Protein AF-A0A947JP19-F1 (afdb_monomer)

Radius of gyration: 15.87 Å; Cα contacts (8 Å, |Δi|>4): 265; chains: 1; bounding box: 41×50×39 Å

Structure (mmCIF, N/CA/C/O backbone):
data_AF-A0A947JP19-F1
#
_entry.id   AF-A0A947JP19-F1
#
loop_
_atom_site.group_PDB
_atom_site.id
_atom_site.type_symbol
_atom_site.label_atom_id
_atom_site.label_alt_id
_atom_site.label_comp_id
_atom_site.label_asym_id
_atom_site.label_entity_id
_atom_site.label_seq_id
_atom_site.pdbx_PDB_ins_code
_atom_site.Cartn_x
_atom_site.Cartn_y
_atom_site.Cartn_z
_atom_site.occupancy
_atom_site.B_iso_or_equiv
_atom_site.auth_seq_id
_atom_site.auth_comp_id
_atom_site.auth_asym_id
_atom_site.auth_atom_id
_atom_site.pdbx_PDB_model_num
ATOM 1 N N . MET A 1 1 ? -7.567 -28.314 -7.508 1.00 39.03 1 MET A N 1
ATOM 2 C CA . MET A 1 1 ? -6.392 -27.475 -7.191 1.00 39.03 1 MET A CA 1
ATOM 3 C C . MET A 1 1 ? -6.818 -26.042 -7.451 1.00 39.03 1 MET A C 1
ATOM 5 O O . MET A 1 1 ? -7.175 -25.749 -8.583 1.00 39.03 1 MET A O 1
ATOM 9 N N . SER A 1 2 ? -6.963 -25.206 -6.419 1.00 41.41 2 SER A N 1
ATOM 10 C CA . SER A 1 2 ? -7.406 -23.820 -6.613 1.00 41.41 2 SER A CA 1
ATOM 11 C C . SER A 1 2 ? -6.283 -23.034 -7.280 1.00 41.41 2 SER A C 1
ATOM 13 O O . SER A 1 2 ? -5.198 -22.947 -6.705 1.00 41.41 2 SER A O 1
ATOM 15 N N . ASN A 1 3 ? -6.530 -22.460 -8.457 1.00 41.84 3 ASN A N 1
ATOM 16 C CA . ASN A 1 3 ? -5.683 -21.388 -8.969 1.00 41.84 3 ASN A CA 1
ATOM 17 C C . ASN A 1 3 ? -5.712 -20.269 -7.923 1.00 41.84 3 A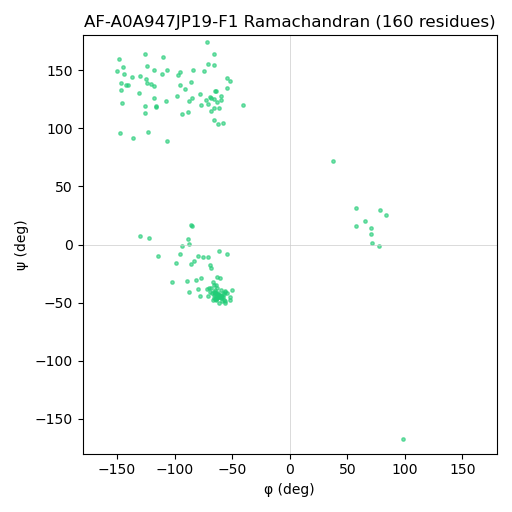SN A C 1
ATOM 19 O O . ASN A 1 3 ? -6.734 -19.604 -7.756 1.00 41.84 3 ASN A O 1
ATOM 23 N N . GLN A 1 4 ? -4.635 -20.114 -7.153 1.00 56.25 4 GLN A N 1
ATOM 24 C CA . GLN A 1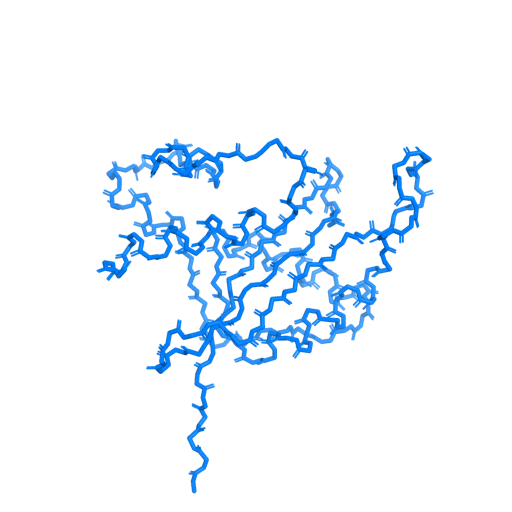 4 ? -4.473 -18.928 -6.327 1.00 56.25 4 GLN A CA 1
ATOM 25 C C . GLN A 1 4 ? -4.317 -17.757 -7.293 1.00 56.25 4 GLN A C 1
ATOM 27 O O . GLN A 1 4 ? -3.312 -17.644 -7.987 1.00 56.25 4 GLN A O 1
ATOM 32 N N . HIS A 1 5 ? -5.360 -16.936 -7.391 1.00 61.09 5 HIS A N 1
ATOM 33 C CA . HIS A 1 5 ? -5.306 -15.672 -8.105 1.00 61.09 5 HIS A CA 1
ATOM 34 C C . HIS A 1 5 ? -4.278 -14.787 -7.406 1.00 61.09 5 HIS A C 1
ATOM 36 O O . HIS A 1 5 ? -4.537 -14.268 -6.318 1.00 61.09 5 HIS A O 1
ATOM 42 N N . THR A 1 6 ? -3.097 -14.653 -8.005 1.00 84.88 6 THR A N 1
ATOM 43 C CA . THR A 1 6 ? -2.069 -13.738 -7.515 1.00 84.88 6 THR A CA 1
ATOM 44 C C . THR A 1 6 ? -2.593 -12.318 -7.674 1.00 84.88 6 THR A C 1
ATOM 46 O O . THR A 1 6 ? -2.862 -11.873 -8.787 1.00 84.88 6 THR A O 1
ATOM 49 N N . LYS A 1 7 ? -2.756 -11.600 -6.565 1.00 92.19 7 LYS A N 1
ATOM 50 C CA . LYS A 1 7 ? -3.137 -10.186 -6.565 1.00 92.19 7 LYS A CA 1
ATOM 51 C C . LYS A 1 7 ? -1.942 -9.331 -6.191 1.00 92.19 7 LYS A C 1
ATOM 53 O O . LYS A 1 7 ? -1.094 -9.756 -5.406 1.00 92.19 7 LYS A O 1
ATOM 58 N N . PHE A 1 8 ? -1.905 -8.112 -6.704 1.00 93.81 8 PHE A N 1
ATOM 59 C CA . PHE A 1 8 ? -0.997 -7.087 -6.212 1.00 93.81 8 PHE A CA 1
ATOM 60 C C . PHE A 1 8 ? -1.785 -5.840 -5.825 1.00 93.81 8 PHE A C 1
ATOM 62 O O . PHE A 1 8 ? -2.782 -5.491 -6.461 1.00 93.81 8 PHE A O 1
ATOM 69 N N . ALA A 1 9 ? -1.349 -5.193 -4.752 1.00 95.25 9 ALA A N 1
ATOM 70 C CA . ALA A 1 9 ? -1.973 -4.005 -4.203 1.00 95.25 9 ALA A CA 1
ATOM 71 C C . ALA A 1 9 ? -0.993 -2.84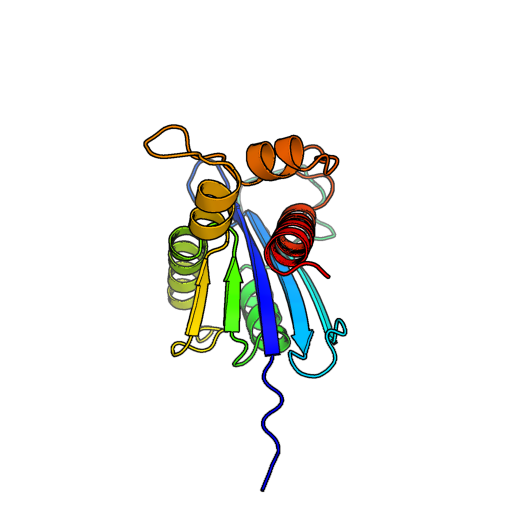2 -4.304 1.00 95.25 9 ALA A C 1
ATOM 73 O O . ALA A 1 9 ? 0.085 -2.888 -3.716 1.00 95.25 9 ALA A O 1
ATOM 74 N N . ILE A 1 10 ? -1.374 -1.798 -5.036 1.00 95.56 10 ILE A N 1
ATOM 75 C CA . ILE A 1 10 ? -0.620 -0.550 -5.100 1.00 95.56 10 ILE A CA 1
ATOM 76 C C . ILE A 1 10 ? -1.097 0.340 -3.972 1.00 95.56 10 ILE A C 1
ATOM 78 O O . ILE A 1 10 ? -2.253 0.760 -3.978 1.00 95.56 10 ILE A O 1
ATOM 82 N N . VAL A 1 11 ? -0.213 0.610 -3.017 1.00 95.00 11 VAL A N 1
ATOM 83 C CA . VAL A 1 11 ? -0.569 1.244 -1.748 1.00 95.00 11 VAL A CA 1
ATOM 84 C C . VAL A 1 11 ? 0.181 2.550 -1.574 1.00 95.00 11 VAL A C 1
ATOM 86 O O . VAL A 1 11 ? 1.380 2.647 -1.847 1.00 95.00 11 VAL A O 1
ATOM 89 N N . HIS A 1 12 ? -0.535 3.552 -1.080 1.00 93.06 12 HIS A N 1
ATOM 90 C CA . HIS A 1 12 ? 0.035 4.817 -0.662 1.00 93.06 12 HIS A CA 1
ATOM 91 C C . HIS A 1 12 ? -0.445 5.193 0.739 1.00 93.06 12 HIS A C 1
ATOM 93 O O . HIS A 1 12 ? -1.580 4.913 1.126 1.00 93.06 12 HIS A O 1
ATOM 99 N N . VAL A 1 13 ? 0.456 5.828 1.484 1.00 91.00 13 VAL A N 1
ATOM 100 C CA . VAL A 1 13 ? 0.239 6.311 2.844 1.00 91.00 13 VAL A CA 1
ATOM 101 C C . V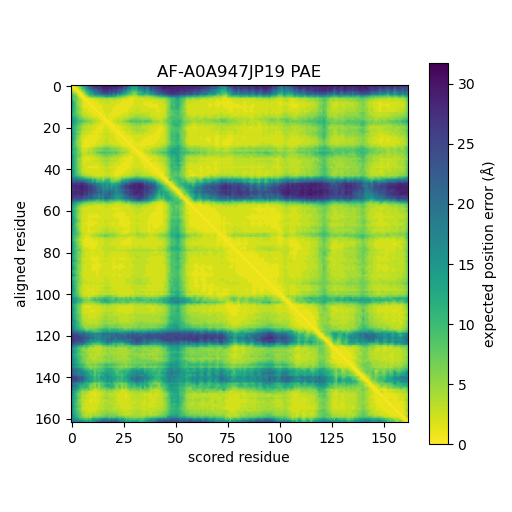AL A 1 13 ? 0.590 7.793 2.835 1.00 91.00 13 VAL A C 1
ATOM 103 O O . VAL A 1 13 ? 1.728 8.146 2.524 1.00 91.00 13 VAL A O 1
ATOM 106 N N . GLU A 1 14 ? -0.379 8.643 3.155 1.00 88.31 14 GLU A N 1
ATOM 107 C CA . GLU A 1 14 ? -0.128 10.052 3.460 1.00 88.31 14 GLU A CA 1
ATOM 108 C C . GLU A 1 14 ? -0.017 10.201 4.974 1.00 88.31 14 GLU A C 1
ATOM 110 O O . GLU A 1 14 ? -0.801 9.607 5.721 1.00 88.31 14 GLU A O 1
ATOM 115 N N . THR A 1 15 ? 0.963 10.979 5.429 1.00 86.88 15 THR A N 1
ATOM 116 C CA . THR A 1 15 ? 1.216 11.189 6.854 1.00 86.88 15 THR A CA 1
ATOM 117 C C . THR A 1 15 ? 1.204 12.660 7.227 1.00 86.88 15 THR A C 1
ATOM 119 O O . THR A 1 15 ? 1.512 13.528 6.409 1.00 86.88 15 THR A O 1
ATOM 122 N N . THR A 1 16 ? 0.882 12.930 8.486 1.00 83.25 16 THR A N 1
ATOM 123 C CA . THR A 1 16 ? 1.036 14.245 9.107 1.00 83.25 16 THR A CA 1
ATOM 124 C C . THR A 1 16 ? 2.516 14.571 9.342 1.00 83.25 16 THR A C 1
ATOM 126 O O . THR A 1 16 ? 3.402 13.737 9.124 1.00 83.25 16 THR A O 1
ATOM 129 N N . ALA A 1 17 ? 2.790 15.797 9.802 1.00 80.56 17 ALA A N 1
ATOM 130 C CA . ALA A 1 17 ? 4.130 16.213 10.220 1.00 80.56 17 ALA A CA 1
ATOM 131 C C . ALA A 1 17 ? 4.676 15.365 11.385 1.00 80.56 17 ALA A C 1
ATOM 133 O O . ALA A 1 17 ? 5.880 15.138 11.455 1.00 80.56 17 ALA A O 1
ATOM 134 N N . ASP A 1 18 ? 3.788 14.840 12.232 1.00 83.56 18 ASP A N 1
ATOM 135 C CA . ASP A 1 18 ? 4.118 13.991 13.385 1.00 83.56 18 ASP A CA 1
ATOM 136 C C . ASP A 1 18 ? 4.258 12.502 13.019 1.00 83.56 18 ASP A C 1
ATOM 138 O O . ASP A 1 18 ? 4.211 11.627 13.882 1.00 83.56 18 ASP A O 1
ATOM 142 N N . GLU A 1 19 ? 4.416 12.195 11.726 1.00 85.94 19 GLU A N 1
ATOM 143 C CA . GLU A 1 19 ? 4.542 10.828 11.208 1.00 85.94 19 GLU A CA 1
ATOM 144 C C . GLU A 1 19 ? 3.345 9.916 11.564 1.00 85.94 19 GLU A C 1
ATOM 146 O O . GLU A 1 19 ? 3.478 8.696 11.713 1.00 85.94 19 GLU A O 1
ATOM 151 N N . GLU A 1 20 ? 2.145 10.487 11.676 1.00 86.75 20 GLU A N 1
ATOM 152 C CA . GLU A 1 20 ? 0.910 9.722 11.835 1.00 86.75 20 GLU A CA 1
ATOM 153 C C . GLU A 1 20 ? 0.197 9.545 10.498 1.00 86.75 20 GLU A C 1
ATOM 155 O O . GLU A 1 20 ? 0.217 10.437 9.656 1.00 86.75 20 GLU A O 1
ATOM 160 N N . ILE A 1 21 ? -0.476 8.411 10.293 1.00 89.25 21 ILE A N 1
ATOM 161 C CA . ILE A 1 21 ? -1.214 8.161 9.049 1.00 89.25 21 ILE A CA 1
ATOM 162 C C . ILE A 1 21 ? -2.430 9.096 8.960 1.00 89.25 21 ILE A C 1
ATOM 164 O O . ILE A 1 21 ? -3.372 8.966 9.739 1.00 89.25 21 ILE A O 1
ATOM 168 N N . ASP A 1 22 ? -2.440 9.999 7.988 1.00 87.12 22 ASP A N 1
ATOM 169 C CA . ASP A 1 22 ? -3.589 10.859 7.684 1.00 87.12 22 ASP A CA 1
ATOM 170 C C . ASP A 1 22 ? -4.538 10.165 6.699 1.00 87.12 22 ASP A C 1
ATOM 172 O O . ASP A 1 22 ? -5.760 10.154 6.874 1.00 87.12 22 ASP A O 1
ATOM 176 N 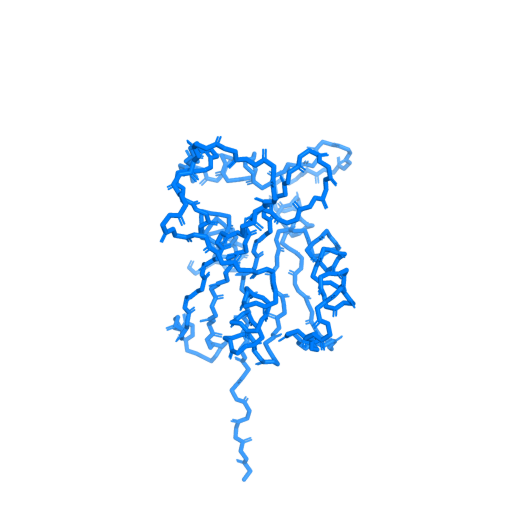N . CYS A 1 23 ? -3.966 9.494 5.693 1.00 89.06 23 CYS A N 1
ATOM 177 C CA . CYS A 1 23 ? -4.735 8.756 4.705 1.00 89.06 23 CYS A CA 1
ATOM 178 C C . CYS A 1 23 ? -4.060 7.465 4.234 1.00 89.06 23 CYS A C 1
ATOM 180 O O . CYS A 1 23 ? -2.842 7.389 4.072 1.00 89.06 23 CYS A O 1
ATOM 182 N N . LEU A 1 24 ? -4.893 6.4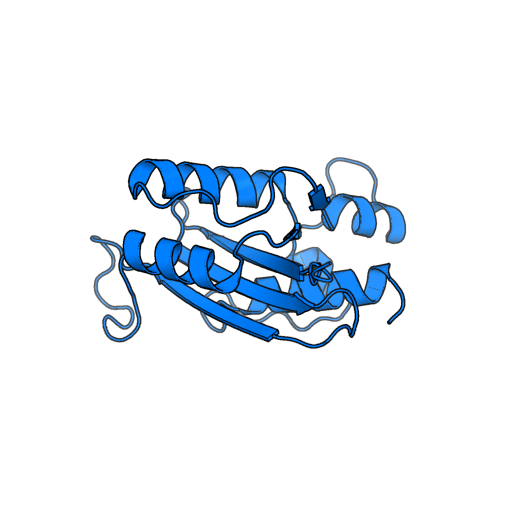68 3.930 1.00 90.88 24 LEU A N 1
ATOM 183 C CA . LEU A 1 24 ? -4.527 5.233 3.245 1.00 90.88 24 LEU A CA 1
ATOM 184 C C . LEU A 1 24 ? -5.272 5.130 1.921 1.00 90.88 24 LEU A C 1
ATOM 186 O O . LEU A 1 24 ? -6.482 5.352 1.868 1.00 90.88 24 LEU A O 1
ATOM 190 N N . SER A 1 25 ? -4.571 4.732 0.866 1.00 92.94 25 SER A N 1
ATOM 191 C CA . SER A 1 25 ? -5.210 4.343 -0.388 1.00 92.94 25 SER A CA 1
ATOM 192 C C . SER A 1 25 ? -4.587 3.085 -0.976 1.00 92.94 25 SER A C 1
ATOM 194 O O . SER A 1 25 ? -3.383 2.851 -0.858 1.00 92.94 25 SER A O 1
ATOM 196 N N . ALA A 1 26 ? -5.428 2.254 -1.593 1.00 94.81 26 ALA A N 1
ATOM 197 C CA . ALA A 1 26 ? -5.021 1.016 -2.236 1.00 94.81 26 ALA A CA 1
ATOM 198 C C . ALA A 1 26 ? -5.799 0.760 -3.534 1.00 94.81 26 ALA A C 1
ATOM 200 O O . ALA A 1 26 ? -7.022 0.910 -3.593 1.00 94.81 26 ALA A O 1
ATOM 201 N N . LEU A 1 27 ? -5.081 0.325 -4.567 1.00 95.00 27 LEU A N 1
ATOM 202 C CA . LEU A 1 27 ? -5.639 -0.215 -5.805 1.00 95.00 27 LEU A CA 1
ATOM 203 C C . LEU A 1 27 ? -5.213 -1.674 -5.934 1.00 95.00 27 LEU A C 1
ATOM 205 O O . LEU A 1 27 ? -4.019 -1.961 -6.008 1.00 95.00 27 LEU A O 1
ATOM 209 N N . VAL A 1 28 ? -6.175 -2.591 -5.964 1.00 94.88 28 VAL A N 1
ATOM 210 C CA . VAL A 1 28 ? -5.914 -4.034 -5.992 1.00 94.88 28 VAL A CA 1
ATOM 211 C C . VAL A 1 28 ? -6.229 -4.578 -7.370 1.00 94.88 28 VAL A C 1
ATOM 213 O O . VAL A 1 28 ? -7.356 -4.447 -7.848 1.00 94.88 28 VAL A O 1
ATOM 216 N N . TYR A 1 29 ? -5.247 -5.221 -7.985 1.00 93.50 29 TYR A N 1
ATOM 217 C CA . TYR A 1 29 ? -5.340 -5.805 -9.317 1.00 93.50 29 TYR A CA 1
ATOM 218 C C . TYR A 1 29 ? -5.133 -7.316 -9.253 1.00 93.50 29 TYR A C 1
ATOM 220 O O . TYR A 1 29 ? -4.405 -7.822 -8.396 1.00 93.50 29 TYR A O 1
ATOM 228 N N . ASP A 1 30 ? -5.754 -8.038 -10.181 1.00 90.38 30 ASP A N 1
ATOM 229 C CA . ASP A 1 30 ? -5.408 -9.434 -10.446 1.00 90.38 30 ASP A CA 1
ATOM 230 C C . ASP A 1 30 ? -4.226 -9.471 -11.422 1.00 90.38 30 ASP A C 1
ATOM 232 O O . ASP A 1 30 ? -4.252 -8.845 -12.482 1.00 90.38 30 ASP A O 1
ATOM 236 N N . ALA A 1 31 ? -3.161 -10.173 -11.041 1.00 84.19 31 ALA A N 1
ATOM 237 C CA . ALA A 1 31 ? -1.935 -10.252 -11.826 1.00 84.19 31 ALA A CA 1
ATOM 238 C C . ALA A 1 31 ? -2.109 -11.050 -13.129 1.00 84.19 31 ALA A C 1
ATOM 240 O O . ALA A 1 31 ? -1.278 -10.934 -14.025 1.00 84.19 31 ALA A O 1
ATOM 241 N N . THR A 1 32 ? -3.167 -11.858 -13.237 1.00 84.50 32 THR A N 1
ATOM 242 C CA . THR A 1 32 ? -3.445 -12.710 -14.400 1.00 84.50 32 THR A CA 1
ATOM 243 C C . THR A 1 32 ? -4.028 -11.905 -15.551 1.00 84.50 32 THR A C 1
ATOM 245 O O . THR A 1 32 ? -3.646 -12.100 -16.702 1.00 84.50 32 THR A O 1
ATOM 248 N N . ASP A 1 33 ? -4.984 -11.027 -15.245 1.00 85.75 33 ASP A N 1
ATOM 249 C CA . ASP A 1 33 ? -5.782 -10.317 -16.246 1.00 85.75 33 ASP A CA 1
ATOM 250 C C . ASP A 1 33 ? -5.536 -8.797 -16.255 1.00 85.75 33 ASP A C 1
ATOM 252 O O . ASP A 1 33 ? -5.970 -8.110 -17.179 1.00 85.75 33 ASP A O 1
ATOM 256 N N . GLY A 1 34 ? -4.815 -8.273 -15.257 1.00 83.75 34 GLY A N 1
ATOM 257 C CA . GLY A 1 34 ? -4.482 -6.857 -15.127 1.00 83.75 34 GLY A CA 1
ATOM 258 C C . GLY A 1 34 ? -5.671 -5.962 -14.768 1.00 83.75 34 GLY A C 1
ATOM 259 O O . GLY A 1 34 ? -5.536 -4.737 -14.803 1.00 83.75 34 GLY A O 1
ATOM 260 N N . TRP A 1 35 ? -6.832 -6.530 -14.428 1.00 89.56 35 TRP A N 1
ATOM 261 C CA . TRP A 1 35 ? -8.031 -5.762 -14.103 1.00 89.56 35 TRP A CA 1
ATOM 262 C C . TRP A 1 35 ? -8.063 -5.346 -12.637 1.00 89.56 35 TRP A C 1
ATOM 264 O O . TRP A 1 35 ? -7.758 -6.127 -11.731 1.00 89.56 35 TRP A O 1
ATOM 274 N N . LEU A 1 36 ? -8.509 -4.108 -12.407 1.00 91.25 36 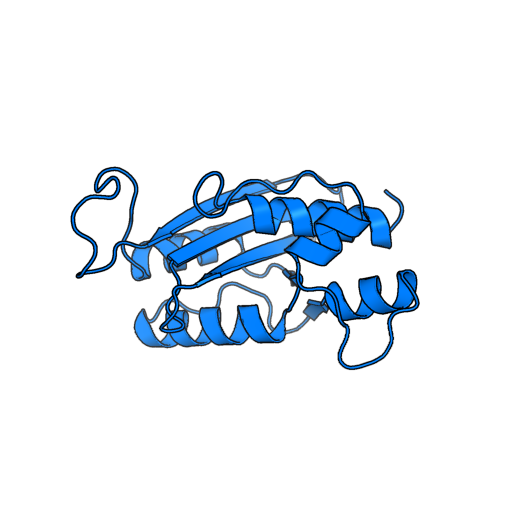LEU A N 1
ATOM 275 C CA . LEU A 1 36 ? -8.785 -3.582 -11.075 1.00 91.25 36 LEU A CA 1
ATOM 276 C C . LEU A 1 36 ? -9.924 -4.392 -10.438 1.00 91.25 36 LEU A C 1
ATOM 278 O O . LEU A 1 36 ? -11.020 -4.475 -10.990 1.00 91.25 36 LEU A O 1
ATOM 282 N N . LYS A 1 37 ? -9.662 -4.985 -9.274 1.00 93.19 37 LYS A N 1
ATOM 283 C CA . LYS A 1 37 ? -10.628 -5.781 -8.503 1.00 93.19 37 LYS A CA 1
ATOM 284 C C . LYS A 1 37 ? -11.202 -5.016 -7.320 1.00 93.19 37 LYS A C 1
ATOM 286 O O . LYS A 1 37 ? -12.353 -5.243 -6.963 1.00 93.19 37 LYS A O 1
ATOM 291 N N . ALA A 1 38 ? -10.418 -4.128 -6.715 1.00 93.00 38 ALA A N 1
ATOM 292 C CA . ALA A 1 38 ? -10.883 -3.291 -5.619 1.00 93.00 38 ALA A CA 1
ATOM 293 C C . ALA A 1 38 ? -10.147 -1.954 -5.584 1.00 93.00 38 ALA A C 1
ATOM 295 O O . ALA A 1 38 ? -8.970 -1.855 -5.935 1.00 93.00 38 ALA A O 1
ATOM 296 N N . PHE A 1 39 ? -10.861 -0.942 -5.109 1.00 93.06 39 PHE A N 1
ATOM 297 C CA . PHE A 1 39 ? -10.325 0.360 -4.755 1.00 93.06 39 PHE A CA 1
ATOM 298 C C . PHE A 1 39 ? -10.682 0.647 -3.301 1.00 93.06 39 PHE A C 1
ATOM 300 O O . PHE A 1 39 ? -11.796 0.352 -2.864 1.00 93.06 39 PHE A O 1
ATOM 307 N N . TYR A 1 40 ? -9.730 1.210 -2.568 1.00 92.75 40 TYR A N 1
ATOM 308 C CA . TYR A 1 40 ? -9.907 1.580 -1.179 1.00 92.75 40 TYR A CA 1
ATOM 309 C C . TYR A 1 40 ? -9.239 2.914 -0.884 1.00 92.75 40 TYR A C 1
ATOM 311 O O . TYR A 1 40 ? -8.112 3.165 -1.312 1.00 92.75 40 TYR A O 1
ATOM 319 N N . GLU A 1 41 ? -9.941 3.749 -0.129 1.00 91.19 41 GLU A N 1
ATOM 320 C CA . GLU A 1 41 ? -9.479 5.047 0.336 1.00 91.19 41 GLU A CA 1
ATOM 321 C C . GLU A 1 41 ? -10.077 5.303 1.719 1.00 91.19 41 GLU A C 1
ATOM 323 O O . GLU A 1 41 ? -11.269 5.078 1.934 1.00 91.19 41 GLU A O 1
ATOM 328 N N . ALA A 1 42 ? -9.246 5.748 2.656 1.00 89.56 42 ALA A N 1
ATOM 329 C CA . ALA A 1 42 ? -9.666 6.053 4.014 1.00 89.56 42 ALA A CA 1
ATOM 330 C C . ALA A 1 42 ? -8.883 7.238 4.571 1.00 89.56 42 ALA A C 1
ATOM 332 O O . ALA A 1 42 ? -7.662 7.162 4.710 1.00 89.56 42 ALA A O 1
ATOM 333 N N . ARG A 1 43 ? -9.606 8.292 4.960 1.00 88.50 43 ARG A N 1
ATOM 334 C CA . ARG A 1 43 ? -9.077 9.389 5.778 1.00 88.50 43 ARG A CA 1
ATOM 335 C C . ARG A 1 43 ? -9.296 9.080 7.250 1.00 88.50 43 ARG A C 1
ATOM 337 O O . ARG A 1 43 ? -10.391 8.668 7.638 1.00 88.50 43 ARG A O 1
ATOM 344 N N . ILE A 1 44 ? -8.273 9.285 8.065 1.00 88.06 44 ILE A N 1
ATOM 345 C CA . ILE A 1 44 ? -8.290 8.867 9.465 1.00 88.06 44 ILE A CA 1
ATOM 346 C C . ILE A 1 44 ? -8.650 10.048 10.362 1.00 88.06 44 ILE A C 1
ATOM 348 O O . ILE A 1 44 ? -8.059 11.121 10.283 1.00 88.06 44 ILE A O 1
ATOM 352 N N . GLN A 1 45 ? -9.648 9.852 11.222 1.00 81.19 45 GLN A N 1
ATOM 353 C CA . GLN A 1 45 ? -10.078 10.844 12.197 1.00 81.19 45 GLN A CA 1
ATOM 354 C C . GLN A 1 45 ? -8.992 11.023 13.261 1.00 81.19 45 GLN A C 1
ATOM 356 O O . GLN A 1 45 ? -8.570 10.055 13.896 1.00 81.19 45 GLN A O 1
ATOM 361 N N . ARG A 1 46 ? -8.567 12.271 13.473 1.00 71.31 46 ARG A N 1
ATOM 362 C CA . ARG A 1 46 ? -7.598 12.661 14.504 1.00 71.31 46 ARG A CA 1
ATOM 363 C C . ARG A 1 46 ? -8.292 13.485 15.587 1.00 71.31 46 ARG A C 1
ATOM 365 O O . ARG A 1 46 ? -9.236 14.219 15.299 1.00 71.31 46 ARG A O 1
ATOM 372 N N . HIS A 1 47 ? -7.829 13.353 16.829 1.00 58.66 47 HIS A N 1
ATOM 373 C CA . HIS A 1 47 ? -8.440 13.998 17.996 1.00 58.66 47 HIS A CA 1
ATOM 374 C C . HIS A 1 47 ? -8.239 15.527 18.053 1.00 58.66 47 HIS A C 1
ATOM 376 O O . HIS A 1 47 ? -8.913 16.172 18.849 1.00 58.66 47 HIS A O 1
ATOM 382 N N . GLU A 1 48 ? -7.385 16.117 17.204 1.00 48.81 48 GLU A N 1
ATOM 383 C CA . GLU A 1 48 ? -6.946 17.520 17.350 1.00 48.81 48 GLU A CA 1
ATOM 384 C C . GLU A 1 48 ? -7.233 18.451 16.156 1.00 48.81 48 GLU A C 1
ATOM 386 O O . GLU A 1 48 ? -6.846 19.616 16.189 1.00 48.81 48 GLU A O 1
ATOM 391 N N . ILE A 1 49 ? -7.942 18.008 15.110 1.00 47.19 49 ILE A N 1
ATOM 392 C CA . ILE A 1 49 ? -8.273 18.887 13.972 1.00 47.19 49 ILE A CA 1
ATOM 393 C C . ILE A 1 49 ? -9.753 19.272 14.017 1.00 47.19 49 ILE A C 1
ATOM 395 O O . ILE A 1 49 ? -10.624 18.622 13.432 1.00 47.19 49 ILE A O 1
ATOM 399 N N . GLU A 1 50 ? -10.034 20.373 14.712 1.00 49.56 50 GLU A N 1
ATOM 400 C CA . GLU A 1 50 ? -11.260 21.138 14.509 1.00 49.56 50 GLU A CA 1
ATOM 401 C C . GLU A 1 50 ? -11.279 21.719 13.081 1.00 49.56 50 GLU A C 1
ATOM 403 O O . GLU A 1 50 ? -10.323 22.332 12.612 1.00 49.56 50 GLU A O 1
ATOM 408 N N . ALA A 1 51 ? -12.415 21.533 12.401 1.00 49.50 51 ALA A N 1
ATOM 409 C CA . ALA A 1 51 ? -12.831 22.217 11.170 1.00 49.50 51 ALA A CA 1
ATOM 410 C C . ALA A 1 51 ? -12.336 21.727 9.788 1.00 49.50 51 ALA A C 1
ATOM 412 O O . ALA A 1 51 ? -12.435 22.483 8.820 1.00 49.50 51 ALA A O 1
ATOM 413 N N . VAL A 1 52 ? -11.964 20.451 9.605 1.00 47.38 52 VAL A N 1
ATOM 414 C CA . VAL A 1 52 ? -11.913 19.857 8.247 1.00 47.38 52 VAL A CA 1
ATOM 415 C C . VAL A 1 52 ? -12.803 18.616 8.167 1.00 47.38 52 VAL A C 1
ATOM 417 O O . VAL A 1 52 ? -12.422 17.526 8.566 1.00 47.38 52 VAL A O 1
ATOM 420 N N . ARG A 1 53 ? -14.031 18.824 7.664 1.00 52.44 53 ARG A N 1
ATOM 421 C CA . ARG A 1 53 ? -15.018 17.808 7.238 1.00 52.44 53 ARG A CA 1
ATOM 422 C C . ARG A 1 53 ? -15.073 16.543 8.115 1.00 52.44 53 ARG A C 1
ATOM 424 O O . ARG A 1 53 ? -14.753 15.449 7.665 1.00 52.44 53 ARG A O 1
ATOM 431 N N . GLN A 1 54 ? -15.607 16.679 9.328 1.00 48.75 54 GLN A N 1
ATOM 432 C CA . GLN A 1 54 ? -15.925 15.560 10.236 1.00 48.75 54 GLN A CA 1
ATOM 433 C C . GLN A 1 54 ? -16.845 14.469 9.634 1.00 48.75 54 GLN A C 1
ATOM 435 O O . GLN A 1 54 ? -17.046 13.439 10.262 1.00 48.75 54 GLN A O 1
ATOM 440 N N . ALA A 1 55 ? -17.423 14.669 8.443 1.00 51.25 55 ALA A N 1
ATOM 441 C CA . ALA A 1 55 ? -18.406 13.760 7.854 1.00 51.25 55 ALA A CA 1
ATOM 442 C C . ALA A 1 55 ? -17.818 12.542 7.105 1.00 51.25 55 ALA A C 1
ATOM 444 O O . ALA A 1 55 ? -18.573 11.624 6.803 1.00 51.25 55 ALA A O 1
ATOM 445 N N . GLU A 1 56 ? -16.517 12.514 6.786 1.00 69.06 56 GLU A N 1
ATOM 446 C CA . GLU A 1 56 ? -15.925 11.480 5.902 1.00 69.06 56 GLU A CA 1
ATOM 447 C C . GLU A 1 56 ? -14.669 10.798 6.478 1.00 69.06 56 GLU A C 1
ATOM 449 O O . GLU A 1 56 ? -14.001 10.035 5.780 1.00 69.06 56 GLU A O 1
ATOM 454 N N . THR A 1 57 ? -14.319 11.063 7.739 1.00 81.12 57 THR A N 1
ATOM 455 C CA . THR A 1 57 ? -13.173 10.425 8.402 1.00 81.12 57 THR A CA 1
ATOM 456 C C . THR A 1 57 ? -13.609 9.209 9.219 1.00 81.12 57 THR A C 1
ATOM 458 O O . THR A 1 57 ? -14.726 9.150 9.732 1.00 81.12 57 THR A O 1
ATOM 461 N N . ILE A 1 58 ? -12.732 8.211 9.327 1.00 88.62 58 ILE A N 1
ATOM 462 C CA . ILE A 1 58 ? -12.976 6.974 10.084 1.00 88.62 58 ILE A CA 1
ATOM 463 C C . ILE A 1 58 ? -11.860 6.723 11.098 1.00 88.62 58 ILE A C 1
ATOM 465 O O . ILE A 1 58 ? -10.780 7.299 11.004 1.00 88.62 58 ILE A O 1
ATOM 469 N N . SER A 1 59 ? -12.087 5.845 12.075 1.00 91.19 59 SER A N 1
ATOM 470 C CA . SER A 1 59 ? -11.030 5.470 13.020 1.00 91.19 59 SER A CA 1
ATOM 471 C C . SER A 1 59 ? -9.887 4.721 12.326 1.00 91.19 59 SER A C 1
ATOM 473 O O . SER A 1 59 ? -10.097 4.034 11.322 1.00 91.19 59 SER A O 1
ATOM 475 N N . LEU A 1 60 ? -8.679 4.783 12.899 1.00 92.56 60 LEU A N 1
ATOM 476 C CA . LEU A 1 60 ? -7.529 4.026 12.392 1.00 92.56 60 LEU A CA 1
ATOM 477 C C . LEU A 1 60 ? -7.826 2.518 12.330 1.00 92.56 60 LEU A C 1
ATOM 479 O O . LEU A 1 60 ? -7.515 1.870 11.336 1.00 92.56 60 LEU A O 1
ATOM 483 N N . THR A 1 61 ? -8.504 1.961 13.337 1.00 94.62 61 THR A N 1
ATOM 484 C CA . THR A 1 61 ? -8.911 0.545 13.352 1.00 94.62 61 THR A CA 1
ATOM 485 C C . THR A 1 61 ? -9.846 0.196 12.194 1.00 94.62 61 THR A C 1
ATOM 487 O O . THR A 1 61 ? -9.653 -0.831 11.539 1.00 94.62 61 THR A O 1
ATOM 490 N N . ALA A 1 62 ? -10.839 1.045 11.901 1.00 93.81 62 ALA A N 1
ATOM 491 C CA . ALA A 1 62 ? -11.724 0.846 10.754 1.00 93.81 62 ALA A CA 1
ATOM 492 C C . ALA A 1 62 ? -10.941 0.942 9.436 1.00 93.81 62 ALA A C 1
ATOM 494 O O . ALA A 1 62 ? -11.105 0.090 8.560 1.00 93.81 62 ALA A O 1
ATOM 495 N N . ALA A 1 63 ? -10.023 1.910 9.339 1.00 94.25 63 ALA A N 1
ATOM 496 C CA . ALA A 1 63 ? -9.174 2.097 8.172 1.00 94.25 63 ALA A CA 1
ATOM 497 C C . ALA A 1 63 ? -8.274 0.878 7.898 1.00 94.25 63 ALA A C 1
ATOM 499 O O . ALA A 1 63 ? -8.175 0.412 6.761 1.00 94.25 63 ALA A O 1
ATOM 500 N N . MET A 1 64 ? -7.663 0.316 8.940 1.00 96.56 64 MET A N 1
ATOM 501 C CA . MET A 1 64 ? -6.816 -0.873 8.838 1.00 96.56 64 MET A CA 1
ATOM 502 C C . MET A 1 64 ? -7.622 -2.137 8.528 1.00 96.56 64 MET A C 1
ATOM 504 O O . MET A 1 64 ? -7.178 -2.972 7.739 1.00 96.56 64 MET A O 1
ATOM 508 N N . THR A 1 65 ? -8.826 -2.266 9.090 1.00 96.69 65 THR A N 1
ATOM 509 C CA . THR A 1 65 ? -9.727 -3.395 8.805 1.00 96.69 65 THR A CA 1
ATOM 510 C C . THR A 1 65 ? -10.147 -3.406 7.336 1.00 96.69 65 THR A C 1
ATOM 512 O O . THR A 1 65 ? -10.049 -4.444 6.680 1.00 96.69 65 THR A O 1
ATOM 515 N N . GLY A 1 66 ? -10.543 -2.248 6.797 1.00 95.88 66 GLY A N 1
ATOM 516 C CA . GLY A 1 66 ? -10.881 -2.106 5.382 1.00 95.88 66 GLY A CA 1
ATOM 517 C C . GLY A 1 66 ? -9.689 -2.402 4.472 1.00 95.88 66 GLY A C 1
ATOM 518 O O . GLY A 1 66 ? -9.820 -3.190 3.535 1.00 95.88 66 GLY A O 1
ATOM 519 N N . LEU A 1 67 ? -8.503 -1.871 4.802 1.00 95.69 67 LEU A N 1
ATOM 520 C CA . LEU A 1 67 ? -7.273 -2.145 4.054 1.00 95.69 67 LEU A CA 1
ATOM 521 C C . LEU A 1 67 ? -6.956 -3.648 4.020 1.00 95.69 67 LEU A C 1
ATOM 523 O O . LEU A 1 67 ? -6.657 -4.194 2.959 1.00 95.69 67 LEU A O 1
ATOM 527 N N . ARG A 1 68 ? -7.058 -4.336 5.163 1.00 95.81 68 ARG A N 1
ATOM 528 C CA . ARG A 1 68 ? -6.865 -5.790 5.249 1.00 95.81 68 ARG A CA 1
ATOM 529 C C . ARG A 1 68 ? -7.856 -6.548 4.383 1.00 95.81 68 ARG A C 1
ATOM 531 O O . ARG A 1 68 ? -7.448 -7.468 3.685 1.00 95.81 68 ARG A O 1
ATOM 538 N N . GLN A 1 69 ? -9.129 -6.171 4.414 1.00 95.25 69 GLN A N 1
ATOM 539 C CA . GLN A 1 69 ? -10.162 -6.855 3.646 1.00 95.25 69 GLN A CA 1
ATOM 540 C C . GLN A 1 69 ? -9.915 -6.767 2.134 1.00 95.25 69 GLN A C 1
ATOM 542 O O . GLN A 1 69 ? -10.095 -7.758 1.428 1.00 95.25 69 GLN A O 1
ATOM 547 N N . VAL A 1 70 ? -9.500 -5.604 1.626 1.00 94.25 70 VAL A N 1
ATOM 548 C CA . VAL A 1 70 ? -9.287 -5.420 0.181 1.00 94.25 70 VAL A CA 1
ATOM 549 C C . VAL A 1 70 ? -7.954 -5.997 -0.294 1.00 94.25 70 VAL A C 1
ATOM 551 O O . VAL A 1 70 ? -7.894 -6.576 -1.378 1.00 94.25 70 VAL A O 1
ATOM 554 N N . CYS A 1 71 ? -6.897 -5.868 0.511 1.00 93.88 71 CYS A N 1
ATOM 555 C CA . CYS A 1 71 ? -5.534 -6.237 0.130 1.00 93.88 71 CYS A CA 1
ATOM 556 C C . CYS A 1 71 ? -5.139 -7.654 0.537 1.00 93.88 71 CYS A C 1
ATOM 558 O O . CYS A 1 71 ? -4.013 -8.041 0.235 1.00 93.88 71 CYS A O 1
ATOM 560 N N . GLN A 1 72 ? -6.019 -8.409 1.200 1.00 90.94 72 GLN A N 1
ATOM 561 C CA . GLN A 1 72 ? -5.706 -9.709 1.790 1.00 90.94 72 GLN A CA 1
ATOM 562 C C . GLN A 1 72 ? -4.811 -10.571 0.885 1.00 90.94 72 GLN A C 1
ATOM 564 O O . GLN A 1 72 ? -5.176 -10.879 -0.252 1.00 90.94 72 GLN A O 1
ATOM 569 N N . ASP A 1 73 ? -3.637 -10.929 1.413 1.00 85.88 73 ASP A N 1
ATOM 570 C CA . ASP A 1 73 ? -2.618 -11.778 0.782 1.00 85.88 73 ASP A CA 1
ATOM 571 C C . ASP A 1 73 ? -2.096 -11.272 -0.579 1.00 85.88 73 ASP A C 1
ATOM 573 O O . ASP A 1 73 ? -1.439 -12.003 -1.322 1.00 85.88 73 ASP A O 1
ATOM 577 N N . SER A 1 74 ? -2.340 -10.001 -0.907 1.00 92.19 74 SER A N 1
ATOM 578 C CA . SER A 1 74 ? -1.807 -9.363 -2.110 1.00 92.19 74 SER A CA 1
ATOM 579 C C . SER A 1 74 ? -0.321 -9.055 -1.946 1.00 92.19 74 SER A C 1
ATOM 581 O O . SER A 1 74 ? 0.155 -8.749 -0.850 1.00 92.19 74 SER A O 1
ATOM 583 N N . ILE A 1 75 ? 0.407 -9.082 -3.058 1.00 93.94 75 ILE A N 1
ATOM 584 C CA . ILE A 1 75 ? 1.776 -8.569 -3.151 1.00 93.94 75 ILE A CA 1
ATOM 585 C C . ILE A 1 75 ? 1.729 -7.054 -2.950 1.00 93.94 75 ILE A C 1
ATOM 587 O O . ILE A 1 75 ? 0.999 -6.360 -3.663 1.00 93.94 75 ILE A O 1
ATOM 591 N N . LEU A 1 76 ? 2.502 -6.536 -1.997 1.00 95.12 76 LEU A N 1
ATOM 592 C CA . LEU A 1 76 ? 2.604 -5.096 -1.778 1.00 95.12 76 LEU A CA 1
ATOM 593 C C . LEU A 1 76 ? 3.411 -4.453 -2.907 1.00 95.12 76 LEU A C 1
ATOM 595 O O . LEU A 1 76 ? 4.563 -4.809 -3.138 1.00 95.12 76 LEU A O 1
ATOM 599 N N . VAL A 1 77 ? 2.823 -3.465 -3.569 1.00 94.62 77 VAL A N 1
ATOM 600 C CA . VAL A 1 77 ? 3.495 -2.586 -4.524 1.00 94.62 77 VAL A CA 1
ATOM 601 C C . VAL A 1 77 ? 3.407 -1.165 -3.987 1.00 94.62 77 VAL A C 1
ATOM 603 O O . VAL A 1 77 ? 2.320 -0.670 -3.694 1.00 94.62 77 VAL A O 1
ATOM 606 N N . ALA A 1 78 ? 4.535 -0.482 -3.851 1.00 93.69 78 ALA A N 1
ATOM 607 C CA . ALA A 1 78 ? 4.542 0.897 -3.375 1.00 93.69 78 ALA A CA 1
ATOM 608 C C . ALA A 1 78 ? 5.688 1.688 -3.995 1.00 93.69 78 ALA A C 1
ATOM 610 O O . ALA A 1 78 ? 6.679 1.123 -4.454 1.00 93.69 78 ALA A O 1
ATOM 611 N N . PHE A 1 79 ? 5.559 3.016 -3.983 1.00 89.12 79 PHE A N 1
ATOM 612 C CA . PHE A 1 79 ? 6.660 3.874 -4.406 1.00 89.12 79 PHE A CA 1
ATOM 613 C C . PHE A 1 79 ? 7.865 3.762 -3.478 1.00 89.12 79 PHE A C 1
ATOM 615 O O . PHE A 1 79 ? 8.979 3.748 -3.965 1.00 89.12 79 PHE A O 1
ATOM 622 N N . GLU A 1 80 ? 7.637 3.653 -2.169 1.00 90.25 80 GLU A N 1
ATOM 623 C CA . GLU A 1 80 ? 8.676 3.407 -1.167 1.00 90.25 80 GLU A CA 1
ATOM 624 C C . GLU A 1 80 ? 8.163 2.348 -0.197 1.00 90.25 80 GLU A C 1
ATOM 626 O O . GLU A 1 80 ? 7.479 2.658 0.783 1.00 90.25 80 GLU A O 1
ATOM 631 N N . VAL A 1 81 ? 8.456 1.081 -0.491 1.00 92.25 81 VAL A N 1
ATOM 632 C CA . VAL A 1 81 ? 7.920 -0.053 0.277 1.00 92.25 81 VAL A CA 1
ATOM 633 C C . VAL A 1 81 ? 8.323 0.034 1.745 1.00 92.25 81 VAL A C 1
ATOM 635 O O . VAL A 1 81 ? 7.462 -0.090 2.609 1.00 92.25 81 VAL A O 1
ATOM 638 N N . ALA A 1 82 ? 9.589 0.338 2.045 1.00 91.69 82 ALA A N 1
ATOM 639 C CA . ALA A 1 82 ? 10.063 0.445 3.426 1.00 91.69 82 ALA A CA 1
ATOM 640 C C . ALA A 1 82 ? 9.278 1.485 4.249 1.00 91.69 82 ALA A C 1
ATOM 642 O O . ALA A 1 82 ? 8.908 1.215 5.393 1.00 91.69 82 ALA A O 1
ATOM 643 N N . ALA A 1 83 ? 8.969 2.645 3.658 1.00 90.94 83 ALA A N 1
ATOM 644 C CA . ALA A 1 83 ? 8.188 3.686 4.321 1.00 90.94 83 ALA A CA 1
ATOM 645 C C . ALA A 1 83 ? 6.742 3.227 4.562 1.00 90.94 83 ALA A C 1
ATOM 647 O O . ALA A 1 83 ? 6.246 3.323 5.685 1.00 90.94 83 ALA A O 1
ATOM 648 N N . VAL A 1 84 ? 6.087 2.664 3.539 1.00 93.31 84 VAL A N 1
ATOM 649 C CA . VAL A 1 84 ? 4.715 2.142 3.658 1.00 93.31 84 VAL A CA 1
ATOM 650 C C . VAL A 1 84 ? 4.634 1.040 4.715 1.00 93.31 84 VAL A C 1
ATOM 652 O O . VAL A 1 84 ? 3.755 1.088 5.573 1.00 93.31 84 VAL A O 1
ATOM 655 N N . LYS A 1 85 ? 5.569 0.082 4.710 1.00 94.50 85 LYS A N 1
ATOM 656 C CA . LYS A 1 85 ? 5.618 -1.009 5.693 1.00 94.50 85 LYS A CA 1
ATOM 657 C C . LYS A 1 85 ? 5.746 -0.484 7.109 1.00 94.50 85 LYS A C 1
ATOM 659 O O . LYS A 1 85 ? 4.933 -0.862 7.941 1.00 94.50 85 LYS A O 1
ATOM 664 N N . ARG A 1 86 ? 6.682 0.437 7.356 1.00 94.81 86 ARG A N 1
ATOM 665 C CA . ARG A 1 86 ? 6.888 1.049 8.677 1.00 94.81 86 ARG A CA 1
ATOM 666 C C . ARG A 1 86 ? 5.583 1.605 9.253 1.00 94.81 86 ARG A C 1
ATOM 668 O O . ARG A 1 86 ? 5.253 1.330 10.404 1.00 94.81 86 ARG A O 1
ATOM 675 N N . PHE A 1 87 ? 4.826 2.356 8.452 1.00 95.06 87 PHE A N 1
ATOM 676 C CA . PHE A 1 87 ? 3.558 2.940 8.893 1.00 95.06 87 PHE A CA 1
ATOM 677 C C . PHE A 1 87 ? 2.454 1.895 9.076 1.00 95.06 87 PHE A C 1
ATOM 679 O O . PHE A 1 87 ? 1.759 1.909 10.089 1.00 95.06 87 PHE A O 1
ATOM 686 N N . VAL A 1 88 ? 2.309 0.963 8.132 1.00 94.94 88 VAL A N 1
ATOM 687 C CA . VAL A 1 88 ? 1.288 -0.094 8.194 1.00 94.94 88 VAL A CA 1
ATOM 688 C C . VAL A 1 88 ? 1.544 -1.043 9.367 1.00 94.94 88 VAL A C 1
ATOM 690 O O . VAL A 1 88 ? 0.601 -1.402 10.064 1.00 94.94 88 VAL A O 1
ATOM 693 N N . GLU A 1 89 ? 2.793 -1.433 9.622 1.00 95.50 89 GLU A N 1
ATOM 694 C CA . GLU A 1 89 ? 3.182 -2.293 10.747 1.00 95.50 89 GLU A CA 1
ATOM 695 C C . GLU A 1 89 ? 2.904 -1.612 12.088 1.00 95.50 89 GLU A C 1
ATOM 697 O O . GLU A 1 89 ? 2.278 -2.225 12.954 1.00 95.50 89 GLU A O 1
ATOM 702 N N . LYS A 1 90 ? 3.282 -0.333 12.234 1.00 95.44 90 LYS A N 1
ATOM 703 C CA . LYS A 1 90 ? 2.944 0.477 13.414 1.00 95.44 90 LYS A CA 1
ATOM 704 C C . LYS A 1 90 ? 1.426 0.519 13.632 1.00 95.44 90 LYS A C 1
ATOM 706 O O . LYS A 1 90 ? 0.955 0.188 14.715 1.00 95.44 90 LYS A O 1
ATOM 711 N N . ALA A 1 91 ? 0.647 0.812 12.590 1.00 94.62 91 ALA A N 1
ATOM 712 C CA . ALA A 1 91 ? -0.813 0.838 12.685 1.00 94.62 91 ALA A CA 1
ATOM 713 C C . ALA A 1 91 ? -1.423 -0.541 13.009 1.00 94.62 91 ALA A C 1
ATOM 715 O O . ALA A 1 91 ? -2.413 -0.625 13.737 1.00 94.62 91 ALA A O 1
ATOM 716 N N . CYS A 1 92 ? -0.842 -1.640 12.516 1.00 95.94 92 CYS A N 1
ATOM 717 C CA . CYS A 1 92 ? -1.262 -2.997 12.886 1.00 95.94 92 CYS A CA 1
ATOM 718 C C . CYS A 1 92 ? -1.009 -3.277 14.375 1.00 95.94 92 CYS A C 1
ATOM 720 O O . CYS A 1 92 ? -1.864 -3.858 15.039 1.00 95.94 92 CYS A O 1
ATOM 722 N N . GLN A 1 93 ? 0.134 -2.839 14.915 1.00 96.62 93 GLN A N 1
ATOM 723 C CA . GLN A 1 93 ? 0.454 -2.972 16.341 1.00 96.62 93 GLN A CA 1
ATOM 724 C C . GLN A 1 93 ? -0.507 -2.157 17.218 1.00 96.62 93 GLN A C 1
ATOM 726 O O . GLN A 1 93 ? -0.982 -2.665 18.230 1.00 96.62 93 GLN A O 1
ATOM 731 N N . GLU A 1 94 ? -0.835 -0.929 16.810 1.00 94.25 94 GLU A N 1
ATOM 732 C CA . GLU A 1 94 ? -1.750 -0.038 17.539 1.00 94.25 94 GLU A CA 1
ATOM 733 C C . GLU A 1 94 ? -3.203 -0.537 17.535 1.00 94.25 94 GLU A C 1
ATOM 735 O O . GLU A 1 94 ? -3.920 -0.391 18.523 1.00 94.25 94 GLU A O 1
ATOM 740 N N . THR A 1 95 ? -3.653 -1.125 16.425 1.00 95.62 95 THR A N 1
ATOM 741 C CA . THR A 1 95 ? -5.063 -1.510 16.233 1.00 95.62 95 THR A CA 1
ATOM 742 C C . THR A 1 95 ? -5.347 -2.985 16.510 1.00 95.62 95 THR A C 1
ATOM 744 O O . THR A 1 95 ? -6.511 -3.370 16.623 1.00 95.62 95 THR A O 1
ATOM 747 N N . GLY A 1 96 ? -4.312 -3.828 16.561 1.00 96.62 96 GLY A N 1
ATOM 748 C CA . GLY A 1 96 ? -4.434 -5.287 16.612 1.00 96.62 96 GLY A CA 1
ATOM 749 C C . GLY A 1 96 ? -4.914 -5.928 15.302 1.00 96.62 96 GLY A C 1
ATOM 750 O O . GLY A 1 96 ? -5.075 -7.149 15.243 1.00 96.62 96 GLY A O 1
ATOM 751 N N . VAL A 1 97 ? -5.145 -5.144 14.241 1.00 96.31 97 VAL A N 1
ATOM 752 C CA . VAL A 1 97 ? -5.504 -5.675 12.921 1.00 96.31 97 VAL A CA 1
ATOM 753 C C . VAL A 1 97 ? -4.278 -6.382 12.337 1.00 96.31 97 VAL A C 1
ATOM 755 O O . VAL A 1 97 ? -3.212 -5.772 12.268 1.00 96.31 97 VAL A O 1
ATOM 758 N N . PRO A 1 98 ? -4.376 -7.650 11.894 1.00 96.06 98 PRO A N 1
ATOM 759 C CA . PRO A 1 98 ? -3.199 -8.326 11.376 1.00 96.06 98 PRO A CA 1
ATOM 760 C C . PRO A 1 98 ? -2.779 -7.751 10.017 1.00 96.06 98 PRO A C 1
ATOM 762 O O . PRO A 1 98 ? -3.602 -7.228 9.257 1.00 96.06 98 PRO A O 1
ATOM 765 N N . TYR A 1 99 ? -1.495 -7.901 9.698 1.00 94.56 99 TYR A N 1
ATOM 766 C CA . TYR A 1 99 ? -0.876 -7.304 8.517 1.00 94.56 99 TYR A CA 1
ATOM 767 C C . TYR A 1 99 ? -1.613 -7.678 7.209 1.00 94.56 99 TYR A C 1
ATOM 769 O O . TYR A 1 99 ? -1.994 -8.844 7.051 1.00 94.56 99 TYR A O 1
ATOM 777 N N . PRO A 1 100 ? -1.874 -6.714 6.300 1.00 92.75 100 PRO A N 1
ATOM 778 C CA . PRO A 1 100 ? -2.799 -6.909 5.179 1.00 92.75 100 PRO A CA 1
ATOM 779 C C . PRO A 1 100 ? -2.171 -7.554 3.932 1.00 92.75 100 PRO A C 1
ATOM 781 O O . PRO A 1 100 ? -2.914 -8.026 3.075 1.00 92.75 100 PRO A O 1
ATOM 784 N N . PHE A 1 101 ? -0.840 -7.581 3.815 1.00 93.12 101 PHE A N 1
ATOM 785 C CA . PHE A 1 101 ? -0.137 -8.037 2.608 1.00 93.12 101 PHE A CA 1
ATOM 786 C C . PHE A 1 101 ? 0.587 -9.368 2.816 1.00 93.12 101 PHE A C 1
ATOM 788 O O . PHE A 1 101 ? 0.894 -9.763 3.942 1.00 93.12 101 PHE A O 1
ATOM 795 N N . SER A 1 102 ? 0.919 -10.029 1.706 1.00 87.50 102 SER A N 1
ATOM 796 C CA . SER A 1 102 ? 1.832 -11.170 1.724 1.00 87.50 102 SER A CA 1
ATOM 797 C C . SER A 1 102 ? 3.233 -10.730 2.152 1.00 87.50 102 SER A C 1
ATOM 799 O O . SER A 1 102 ? 3.782 -9.772 1.617 1.00 87.50 102 SER A O 1
ATOM 801 N N . ILE A 1 103 ? 3.840 -11.464 3.086 1.00 79.62 103 ILE A N 1
ATOM 802 C CA . ILE A 1 103 ? 5.222 -11.225 3.536 1.00 79.62 103 ILE A CA 1
ATOM 803 C C . ILE A 1 103 ? 6.274 -11.802 2.580 1.00 79.62 103 ILE A C 1
ATOM 805 O O . ILE A 1 103 ? 7.465 -11.567 2.763 1.00 79.62 103 ILE A O 1
ATOM 809 N N . ALA A 1 104 ? 5.851 -12.599 1.596 1.00 77.88 104 ALA A N 1
ATOM 810 C CA . ALA A 1 104 ? 6.765 -13.334 0.731 1.00 77.88 104 ALA A CA 1
ATOM 811 C C . ALA A 1 104 ? 7.332 -12.477 -0.407 1.00 77.88 104 ALA A C 1
ATOM 813 O O . ALA A 1 104 ? 8.443 -12.741 -0.854 1.00 77.88 104 ALA A O 1
ATOM 814 N N . ASN A 1 105 ? 6.575 -11.487 -0.893 1.00 82.38 105 ASN A N 1
ATOM 815 C CA . ASN A 1 105 ? 6.944 -10.694 -2.064 1.00 82.38 105 ASN A CA 1
ATOM 816 C C . ASN A 1 105 ? 6.454 -9.247 -1.938 1.00 82.38 105 ASN A C 1
ATOM 818 O O . ASN A 1 105 ? 5.309 -8.998 -1.559 1.00 82.38 105 ASN A O 1
ATOM 822 N N . GLU A 1 106 ? 7.306 -8.311 -2.352 1.00 91.88 106 GLU A N 1
ATOM 823 C CA . GLU A 1 106 ? 7.024 -6.878 -2.416 1.00 91.88 106 GLU A CA 1
ATOM 824 C C . GLU A 1 106 ? 7.734 -6.244 -3.619 1.00 91.88 106 GLU A C 1
ATOM 826 O O . GLU A 1 106 ? 8.759 -6.745 -4.086 1.00 91.88 106 GLU A O 1
ATOM 831 N N . VAL A 1 107 ? 7.173 -5.155 -4.144 1.00 92.19 107 VAL A N 1
ATOM 832 C CA . VAL A 1 107 ? 7.709 -4.431 -5.302 1.00 92.19 107 VAL A CA 1
ATOM 833 C C . VAL A 1 107 ? 7.890 -2.966 -4.942 1.00 92.19 107 VAL A C 1
ATOM 835 O O . VAL A 1 107 ? 6.919 -2.232 -4.744 1.00 92.19 107 VAL A O 1
ATOM 838 N N . ASP A 1 108 ? 9.151 -2.545 -4.896 1.00 92.38 108 ASP A N 1
ATOM 839 C CA . ASP A 1 108 ? 9.539 -1.158 -4.670 1.00 92.38 108 ASP A CA 1
ATOM 840 C C . ASP A 1 108 ? 9.746 -0.433 -6.008 1.00 92.38 108 ASP A C 1
ATOM 842 O O . ASP A 1 108 ? 10.661 -0.750 -6.776 1.00 92.38 108 ASP A O 1
ATOM 846 N N . LEU A 1 109 ? 8.873 0.534 -6.309 1.00 90.94 109 LEU A N 1
ATOM 847 C CA . LEU A 1 109 ? 8.894 1.242 -7.589 1.00 90.94 109 LEU A CA 1
ATOM 848 C C . LEU A 1 109 ? 10.014 2.286 -7.662 1.00 90.94 109 LEU A C 1
ATOM 850 O O . LEU A 1 109 ? 10.496 2.562 -8.763 1.00 90.94 109 LEU A O 1
ATOM 854 N N . LYS A 1 110 ? 10.450 2.875 -6.539 1.00 89.44 110 LYS A N 1
ATOM 855 C CA . LYS A 1 110 ? 11.444 3.965 -6.556 1.00 89.44 110 LYS A CA 1
ATOM 856 C C . LYS A 1 110 ? 12.802 3.517 -7.103 1.00 89.44 110 LYS A C 1
ATOM 858 O O . LYS A 1 110 ? 13.299 4.188 -8.009 1.00 89.44 110 LYS A O 1
ATOM 863 N N . PRO A 1 111 ? 13.403 2.389 -6.672 1.00 88.81 111 PRO A N 1
ATOM 864 C CA . PRO A 1 111 ? 14.654 1.906 -7.259 1.00 88.81 111 PRO A CA 1
ATOM 865 C C . PRO A 1 111 ? 14.540 1.611 -8.760 1.00 88.81 111 PRO A C 1
ATOM 867 O O . PRO A 1 111 ? 15.459 1.914 -9.523 1.00 88.81 111 PRO A O 1
ATOM 870 N N . MET A 1 112 ? 13.410 1.040 -9.192 1.00 88.38 112 MET A N 1
ATOM 871 C CA . MET A 1 112 ? 13.156 0.732 -10.602 1.00 88.38 112 MET A CA 1
ATOM 872 C C . MET A 1 112 ? 13.068 2.009 -11.440 1.00 88.38 112 MET A C 1
ATOM 874 O O . MET A 1 112 ? 13.717 2.115 -12.482 1.00 88.38 112 MET A O 1
ATOM 878 N N . LEU A 1 113 ? 12.313 2.998 -10.957 1.00 86.19 113 LEU A N 1
ATOM 879 C CA . LEU A 1 113 ? 12.145 4.274 -11.639 1.00 86.19 113 LEU A CA 1
ATOM 880 C C . LEU A 1 113 ? 13.455 5.057 -11.694 1.00 86.19 113 LEU A C 1
ATOM 882 O O . LEU A 1 113 ? 13.834 5.519 -12.767 1.00 86.19 113 LEU A O 1
ATOM 886 N N . ASN A 1 114 ? 14.183 5.149 -10.581 1.00 85.81 114 ASN A N 1
ATOM 887 C CA . ASN A 1 114 ? 15.475 5.834 -10.536 1.00 85.81 114 ASN A CA 1
ATOM 888 C C . ASN A 1 114 ? 16.455 5.234 -11.550 1.00 85.81 114 ASN A C 1
ATOM 890 O O . ASN A 1 114 ? 17.104 5.973 -12.289 1.00 85.81 114 ASN A O 1
ATOM 894 N N . ARG A 1 115 ? 16.498 3.897 -11.663 1.00 85.50 115 ARG A N 1
ATOM 895 C CA . ARG A 1 115 ? 17.305 3.210 -12.680 1.00 85.50 115 ARG A CA 1
ATOM 896 C C . ARG A 1 115 ? 16.882 3.596 -14.099 1.00 85.50 115 ARG A C 1
ATOM 898 O O . ARG A 1 115 ? 17.748 3.876 -14.922 1.00 85.50 115 ARG A O 1
ATOM 905 N N . GLN A 1 116 ? 15.582 3.627 -14.389 1.00 83.69 116 GLN A N 1
ATOM 906 C CA . GLN A 1 116 ? 15.071 3.997 -15.714 1.00 83.69 116 GLN A CA 1
ATOM 907 C C . GLN A 1 116 ? 15.336 5.469 -16.065 1.00 83.69 116 GLN A C 1
ATOM 909 O O . GLN A 1 116 ? 15.559 5.790 -17.230 1.00 83.69 116 GLN A O 1
ATOM 914 N N . LEU A 1 117 ? 15.336 6.356 -15.070 1.00 80.19 117 LEU A N 1
ATOM 915 C CA . LEU A 1 117 ? 15.606 7.785 -15.236 1.00 80.19 117 LEU A CA 1
ATOM 916 C C . LEU A 1 117 ? 17.102 8.136 -15.162 1.00 80.19 117 LEU A C 1
ATOM 918 O O . LEU A 1 117 ? 17.454 9.309 -15.268 1.00 80.19 117 LEU A O 1
ATOM 922 N N . GLY A 1 118 ? 17.983 7.148 -14.970 1.00 78.12 118 GLY A N 1
ATOM 923 C CA . GLY A 1 118 ? 19.424 7.368 -14.818 1.00 78.12 118 GLY A CA 1
ATOM 924 C C . GLY A 1 118 ? 19.806 8.144 -13.550 1.00 78.12 118 GLY A C 1
ATOM 925 O O . GLY A 1 118 ? 20.888 8.722 -13.492 1.00 78.12 118 GLY A O 1
ATOM 926 N N . GLN A 1 119 ? 18.929 8.182 -12.544 1.00 75.19 119 GLN A N 1
ATOM 927 C CA . GLN A 1 119 ? 19.164 8.863 -11.272 1.00 75.19 119 GLN A CA 1
ATOM 928 C C . GLN A 1 119 ? 19.883 7.918 -10.300 1.00 75.19 119 GLN A C 1
ATOM 930 O O . GLN A 1 119 ? 19.399 6.825 -10.003 1.00 75.19 119 GLN A O 1
ATOM 935 N N . VAL A 1 120 ? 21.043 8.343 -9.790 1.00 57.62 120 VAL A N 1
ATOM 936 C CA . VAL A 1 120 ? 21.856 7.599 -8.811 1.00 57.62 120 VAL A CA 1
ATOM 937 C C . VAL A 1 120 ? 22.227 8.547 -7.662 1.00 57.62 120 VAL A C 1
ATOM 939 O O . VAL A 1 120 ? 22.708 9.647 -7.920 1.00 57.62 120 VAL A O 1
ATOM 942 N N . GLY A 1 121 ? 22.018 8.140 -6.404 1.00 57.31 121 GLY A N 1
ATOM 943 C CA . GLY A 1 121 ? 22.385 8.918 -5.204 1.00 57.31 121 GLY A CA 1
ATOM 944 C C . GLY A 1 121 ? 21.245 9.718 -4.545 1.00 57.31 121 GLY A C 1
ATOM 945 O O . GLY A 1 121 ? 20.071 9.501 -4.841 1.00 57.31 121 GLY A O 1
ATOM 946 N N . GLU A 1 122 ? 21.601 10.634 -3.630 1.00 45.47 122 GLU A N 1
ATOM 947 C CA . GLU A 1 122 ? 20.702 11.400 -2.729 1.00 45.47 122 GLU A CA 1
ATOM 948 C C . GLU A 1 122 ? 19.669 12.312 -3.431 1.00 45.47 122 GLU A C 1
ATOM 950 O O . GLU A 1 122 ? 18.779 12.852 -2.783 1.00 45.47 122 GLU A O 1
ATOM 955 N N . GLY A 1 123 ? 19.726 12.448 -4.760 1.00 50.47 123 GLY A N 1
ATOM 956 C CA . GLY A 1 123 ? 18.759 13.200 -5.572 1.00 50.47 123 GLY A CA 1
ATOM 957 C C . GLY A 1 123 ? 17.501 12.420 -5.976 1.00 50.47 123 GLY A C 1
ATOM 958 O O . GLY A 1 123 ? 16.824 12.819 -6.922 1.00 50.47 123 GLY A O 1
ATOM 959 N N . ALA A 1 124 ? 17.212 11.289 -5.327 1.00 59.69 124 ALA A N 1
ATOM 960 C CA . ALA A 1 124 ? 16.096 10.417 -5.682 1.00 59.69 124 ALA A CA 1
ATOM 961 C C . ALA A 1 124 ? 14.745 11.144 -5.582 1.00 59.69 124 ALA A C 1
ATOM 963 O O . ALA A 1 124 ? 14.375 11.658 -4.524 1.00 59.69 124 ALA A O 1
ATOM 964 N N . ALA A 1 125 ? 13.982 11.137 -6.674 1.00 65.31 125 ALA A N 1
ATOM 965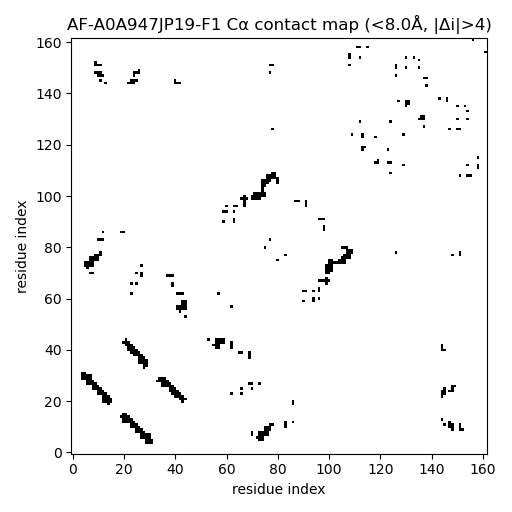 C CA . ALA A 1 125 ? 12.672 11.763 -6.721 1.00 65.31 125 ALA A CA 1
ATOM 966 C C . ALA A 1 125 ? 11.719 11.138 -5.682 1.00 65.31 125 ALA A C 1
ATOM 968 O O . ALA A 1 125 ? 11.527 9.922 -5.647 1.00 65.31 125 ALA A O 1
ATOM 969 N N . GLY A 1 126 ? 11.092 11.967 -4.843 1.00 78.12 126 GLY A N 1
ATOM 970 C CA . GLY A 1 126 ? 9.887 11.562 -4.112 1.00 78.12 126 GLY A CA 1
ATOM 971 C C . GLY A 1 126 ? 8.725 11.322 -5.084 1.00 78.12 126 GLY A C 1
ATOM 972 O O . GLY A 1 126 ? 8.766 11.798 -6.219 1.00 78.12 126 GLY A O 1
ATOM 973 N N . LEU A 1 127 ? 7.659 10.637 -4.652 1.00 82.12 127 LEU A N 1
ATOM 974 C CA . LEU A 1 127 ? 6.541 10.234 -5.528 1.00 82.12 127 LEU A CA 1
ATOM 975 C C . LEU A 1 127 ? 5.970 11.391 -6.372 1.00 82.12 127 LEU A C 1
ATOM 977 O O . LEU A 1 127 ? 5.664 11.210 -7.547 1.00 82.12 127 LEU A O 1
ATOM 981 N N . ARG A 1 128 ? 5.855 12.596 -5.799 1.00 81.69 128 ARG A N 1
ATOM 982 C CA . ARG A 1 128 ? 5.391 13.799 -6.516 1.00 81.69 128 ARG A CA 1
ATOM 983 C C . ARG A 1 128 ? 6.343 14.243 -7.618 1.00 81.69 128 ARG A C 1
ATOM 985 O O . ARG A 1 128 ? 5.893 14.568 -8.712 1.00 81.69 128 ARG A O 1
ATOM 992 N N . GLU A 1 129 ? 7.640 14.238 -7.341 1.00 81.81 129 GLU A N 1
ATOM 993 C CA . GLU A 1 129 ? 8.653 14.605 -8.325 1.00 81.81 129 GLU A CA 1
ATOM 994 C C . GLU A 1 129 ? 8.752 13.543 -9.427 1.00 81.81 129 GLU A C 1
ATOM 996 O O . GLU A 1 129 ? 8.760 13.879 -10.607 1.00 81.81 129 GLU A O 1
ATOM 1001 N N . ALA A 1 130 ? 8.694 12.262 -9.058 1.00 82.31 130 ALA A N 1
ATOM 1002 C CA . ALA A 1 130 ? 8.604 11.143 -9.989 1.00 82.31 130 ALA A CA 1
ATOM 1003 C C . ALA A 1 130 ? 7.376 11.264 -10.904 1.00 82.31 130 ALA A C 1
ATOM 1005 O O . ALA A 1 130 ? 7.486 11.171 -12.125 1.00 82.31 130 ALA A O 1
ATOM 1006 N N . ALA A 1 131 ? 6.206 11.546 -10.326 1.00 82.25 131 ALA A N 1
ATOM 1007 C CA . ALA A 1 131 ? 4.979 11.765 -11.079 1.00 82.25 131 ALA A CA 1
ATOM 1008 C C . ALA A 1 131 ? 5.109 12.951 -12.051 1.00 82.25 131 ALA A C 1
ATOM 1010 O O . ALA A 1 131 ? 4.752 12.827 -13.224 1.00 82.25 131 ALA A O 1
ATOM 1011 N N . ARG A 1 132 ? 5.693 14.070 -11.600 1.00 82.19 132 ARG A N 1
ATOM 1012 C CA . ARG A 1 132 ? 5.953 15.254 -12.431 1.00 82.19 132 ARG A CA 1
ATOM 1013 C C . ARG A 1 132 ? 6.878 14.941 -13.608 1.00 82.19 132 ARG A C 1
ATOM 1015 O O . ARG A 1 132 ? 6.579 15.344 -14.730 1.00 82.19 132 ARG A O 1
ATOM 1022 N N . GLN A 1 133 ? 7.967 14.209 -13.375 1.00 80.62 133 GLN A N 1
ATOM 1023 C CA . GLN A 1 133 ? 8.920 13.803 -14.418 1.00 80.62 133 GLN A CA 1
ATOM 1024 C C . GLN A 1 133 ? 8.280 12.885 -15.470 1.00 80.62 133 GLN A C 1
ATOM 1026 O O . GLN A 1 133 ? 8.675 12.909 -16.634 1.00 80.62 133 GLN A O 1
ATOM 1031 N N . LEU A 1 134 ? 7.248 12.130 -15.088 1.00 77.50 134 LEU A N 1
ATOM 1032 C CA . LEU A 1 134 ? 6.457 11.294 -15.992 1.00 77.50 134 LEU A CA 1
ATOM 1033 C C . LEU A 1 134 ? 5.265 12.025 -16.637 1.00 77.50 134 LEU A C 1
ATOM 1035 O O . LEU A 1 134 ? 4.475 11.397 -17.340 1.00 77.50 134 LEU A O 1
ATOM 1039 N N . GLY A 1 135 ? 5.108 13.334 -16.409 1.00 78.75 135 GLY A N 1
ATOM 1040 C CA . GLY A 1 135 ? 3.993 14.120 -16.945 1.00 78.75 135 GLY A CA 1
ATOM 1041 C C . GLY A 1 135 ? 2.636 13.811 -16.300 1.00 78.75 135 GLY A C 1
ATOM 1042 O O . GLY A 1 135 ? 1.597 14.210 -16.827 1.00 78.75 135 GLY A O 1
ATOM 1043 N N . ILE A 1 136 ? 2.622 13.119 -15.158 1.00 79.81 136 ILE A N 1
ATOM 1044 C CA . ILE A 1 136 ? 1.408 12.839 -14.390 1.00 79.81 136 ILE A CA 1
ATOM 1045 C C . ILE A 1 136 ? 1.029 14.120 -13.645 1.00 79.81 136 ILE A C 1
ATOM 1047 O O . ILE A 1 136 ? 1.800 14.636 -12.833 1.00 79.81 136 ILE A O 1
ATOM 1051 N N . ARG A 1 137 ? -0.174 14.648 -13.905 1.00 72.81 137 ARG A N 1
ATOM 1052 C CA . ARG A 1 137 ? -0.676 15.829 -13.191 1.00 72.81 137 ARG A CA 1
ATOM 1053 C C . ARG A 1 137 ? -0.785 15.522 -11.697 1.00 72.81 137 ARG A C 1
ATOM 1055 O O . ARG A 1 137 ? -1.551 14.654 -11.277 1.00 72.81 137 ARG A O 1
ATOM 1062 N N . THR A 1 138 ? -0.019 16.252 -10.894 1.00 66.62 138 THR A N 1
ATOM 1063 C CA . THR A 1 138 ? -0.116 16.197 -9.437 1.00 66.62 138 THR A CA 1
ATOM 1064 C C . THR A 1 138 ? -1.318 17.008 -8.976 1.00 66.62 138 THR A C 1
ATOM 1066 O O . THR A 1 138 ? -1.448 18.173 -9.357 1.00 66.62 138 THR A O 1
ATOM 1069 N N . LEU A 1 139 ? -2.171 16.428 -8.137 1.00 64.12 139 LEU A N 1
ATOM 1070 C CA . LEU A 1 139 ? -3.188 17.198 -7.427 1.00 64.12 139 LEU A CA 1
ATOM 1071 C C . LEU A 1 139 ? -2.579 17.818 -6.152 1.00 64.12 139 LEU A C 1
ATOM 1073 O O . LEU A 1 139 ? -1.627 17.257 -5.582 1.00 64.12 139 LEU A O 1
ATOM 1077 N N . PRO A 1 140 ? -3.076 18.980 -5.692 1.00 60.75 140 PRO A N 1
ATOM 1078 C CA . PRO A 1 140 ? -2.719 19.511 -4.379 1.00 60.75 140 PRO A CA 1
ATOM 1079 C C . PRO A 1 140 ? -3.000 18.471 -3.284 1.00 60.75 140 PRO A C 1
ATOM 1081 O O . PRO A 1 140 ? -3.964 17.706 -3.384 1.00 60.75 140 PRO A O 1
ATOM 1084 N N . SER A 1 141 ? -2.140 18.409 -2.261 1.00 55.94 141 SER A N 1
ATOM 1085 C CA . SER A 1 141 ? -2.346 17.539 -1.092 1.00 55.94 141 SER A CA 1
ATOM 1086 C C . SER A 1 141 ? -3.736 17.756 -0.492 1.00 55.94 141 SER A C 1
ATOM 1088 O O . SER A 1 141 ? -4.248 18.876 -0.469 1.00 55.94 141 SER A O 1
ATOM 1090 N N . GLY A 1 142 ? -4.380 16.670 -0.065 1.00 55.44 142 GLY A N 1
ATOM 1091 C CA . GLY A 1 142 ? -5.710 16.728 0.537 1.00 55.44 142 GLY A CA 1
ATOM 1092 C C . GLY A 1 142 ? -6.889 16.896 -0.432 1.00 55.44 142 GLY A C 1
ATOM 1093 O O . GLY A 1 142 ? -8.022 16.870 0.043 1.00 55.44 142 GLY A O 1
ATOM 1094 N N . GLN A 1 143 ? -6.689 17.011 -1.755 1.00 61.06 143 GLN A N 1
ATOM 1095 C CA . GLN A 1 143 ? -7.805 17.036 -2.725 1.00 61.06 143 GLN A CA 1
ATOM 1096 C C . GLN A 1 143 ? -8.222 15.647 -3.232 1.00 61.06 143 GLN A C 1
ATOM 1098 O O . GLN A 1 143 ? -9.397 15.440 -3.515 1.00 61.06 143 GLN A O 1
ATOM 1103 N N . ALA A 1 144 ? -7.287 14.701 -3.332 1.00 67.38 144 ALA A N 1
ATOM 1104 C CA . ALA A 1 144 ? -7.547 13.339 -3.801 1.00 67.38 144 ALA A CA 1
ATOM 1105 C C . ALA A 1 144 ? -6.615 12.354 -3.078 1.00 67.38 144 ALA A C 1
ATOM 1107 O O . ALA A 1 144 ? -5.470 12.193 -3.497 1.00 67.38 144 ALA A O 1
ATOM 1108 N N . PRO A 1 145 ? -7.064 11.711 -1.995 1.00 66.31 145 PRO A N 1
ATOM 1109 C CA . PRO A 1 145 ? -6.199 10.851 -1.180 1.00 66.31 145 PRO A CA 1
ATOM 1110 C C . PRO A 1 145 ? -5.739 9.557 -1.878 1.00 66.31 145 PRO A C 1
ATOM 1112 O O . PRO A 1 145 ? -4.719 8.947 -1.553 1.00 66.31 145 PRO A O 1
ATOM 1115 N N . SER A 1 146 ? -6.469 9.158 -2.912 1.00 75.69 146 SER A N 1
ATOM 1116 C CA . SER A 1 146 ? -6.122 8.104 -3.864 1.00 75.69 146 SER A CA 1
ATOM 1117 C C . SER A 1 146 ? -5.066 8.508 -4.884 1.00 75.69 146 SER A C 1
ATOM 1119 O O . SER A 1 146 ? -4.548 7.637 -5.587 1.00 75.69 146 SER A O 1
ATOM 1121 N N . TRP A 1 147 ? -4.707 9.795 -4.973 1.00 83.00 147 TRP A N 1
ATOM 1122 C CA . TRP A 1 147 ? -3.753 10.286 -5.967 1.00 83.00 147 TRP A CA 1
ATOM 1123 C C . TRP A 1 147 ? -2.432 9.521 -5.908 1.00 83.00 147 TRP A C 1
ATOM 1125 O O . TRP A 1 147 ? -1.907 9.149 -6.954 1.00 83.00 147 TRP A O 1
ATOM 1135 N N . GLY A 1 148 ? -1.916 9.231 -4.710 1.00 82.75 148 GLY A N 1
ATOM 1136 C CA . GLY A 1 148 ? -0.642 8.530 -4.574 1.00 82.75 148 GLY A CA 1
ATOM 1137 C C . GLY A 1 148 ? -0.686 7.081 -5.066 1.00 82.75 148 GLY A C 1
ATOM 1138 O O . GLY A 1 148 ? 0.222 6.658 -5.783 1.00 82.75 148 GLY A O 1
ATOM 1139 N N . ALA A 1 149 ? -1.757 6.334 -4.775 1.00 84.88 149 ALA A N 1
ATOM 1140 C CA . ALA A 1 149 ? -1.930 4.976 -5.297 1.00 84.88 149 ALA A CA 1
ATOM 1141 C C . ALA A 1 149 ? -2.109 4.982 -6.827 1.00 84.88 149 ALA A C 1
ATOM 1143 O O . ALA A 1 149 ? -1.503 4.175 -7.534 1.00 84.88 149 ALA A O 1
ATOM 1144 N N . VAL A 1 150 ? -2.871 5.942 -7.363 1.00 87.06 150 VAL A N 1
ATOM 1145 C CA . VAL A 1 150 ? -3.032 6.135 -8.814 1.00 87.06 150 VAL A CA 1
ATOM 1146 C C . VAL A 1 150 ? -1.702 6.508 -9.476 1.00 87.06 150 VAL A C 1
ATOM 1148 O O . VAL A 1 150 ? -1.361 5.961 -10.523 1.00 87.06 150 VAL A O 1
ATOM 1151 N N . ALA A 1 151 ? -0.914 7.397 -8.871 1.00 85.44 151 ALA A N 1
ATOM 1152 C CA . ALA A 1 151 ? 0.414 7.753 -9.361 1.00 85.44 151 ALA A CA 1
ATOM 1153 C C . ALA A 1 151 ? 1.349 6.534 -9.364 1.00 85.44 151 ALA A C 1
ATOM 1155 O O . ALA A 1 151 ? 2.024 6.289 -10.363 1.00 85.44 151 ALA A O 1
ATOM 1156 N N . GLY A 1 152 ? 1.324 5.725 -8.299 1.00 86.12 152 GLY A N 1
ATOM 1157 C CA . GLY A 1 152 ? 2.040 4.450 -8.230 1.00 86.12 152 GLY A CA 1
ATOM 1158 C C . GLY A 1 152 ? 1.659 3.499 -9.369 1.00 86.12 152 GLY A C 1
ATOM 1159 O O . GLY A 1 152 ? 2.534 2.887 -9.977 1.00 86.12 152 GLY A O 1
ATOM 1160 N N . TRP A 1 153 ? 0.377 3.438 -9.735 1.00 88.75 153 TRP A N 1
ATOM 1161 C CA . TRP A 1 153 ? -0.090 2.658 -10.883 1.00 88.75 153 TRP A CA 1
ATOM 1162 C C . TRP A 1 153 ? 0.458 3.146 -12.220 1.00 88.75 153 TRP A C 1
ATOM 1164 O O . TRP A 1 153 ? 0.959 2.340 -13.002 1.00 88.75 153 TRP A O 1
ATOM 1174 N N . TYR A 1 154 ? 0.423 4.451 -12.482 1.00 87.56 154 TYR A N 1
ATOM 1175 C CA . TYR A 1 154 ? 1.003 4.997 -13.709 1.00 87.56 154 TYR A CA 1
ATOM 1176 C C . TYR A 1 154 ? 2.518 4.784 -13.784 1.00 87.56 154 TYR A C 1
ATOM 1178 O O . TYR A 1 154 ? 3.038 4.480 -14.859 1.00 87.56 154 TYR A O 1
ATOM 1186 N N . ILE A 1 155 ? 3.221 4.901 -12.653 1.00 87.31 155 ILE A N 1
ATOM 1187 C CA . ILE A 1 155 ? 4.650 4.583 -12.572 1.00 87.31 155 ILE A CA 1
ATOM 1188 C C . ILE A 1 155 ? 4.869 3.111 -12.918 1.00 87.31 155 ILE A C 1
ATOM 1190 O O . ILE A 1 155 ? 5.667 2.819 -13.804 1.00 87.31 155 ILE A O 1
ATOM 1194 N N . LEU A 1 156 ? 4.128 2.193 -12.290 1.00 88.31 156 LEU A N 1
ATOM 1195 C CA . LEU A 1 156 ? 4.237 0.765 -12.579 1.00 88.31 156 LEU A CA 1
ATOM 1196 C C . LEU A 1 156 ? 4.008 0.480 -14.069 1.00 88.31 156 LEU A C 1
ATOM 1198 O O . LEU A 1 156 ? 4.866 -0.133 -14.697 1.00 88.31 156 LEU A O 1
ATOM 1202 N N . LYS A 1 157 ? 2.917 0.990 -14.658 1.00 86.06 157 LYS A N 1
ATOM 1203 C CA . LYS A 1 157 ? 2.640 0.866 -16.099 1.00 86.06 157 LYS A CA 1
ATOM 1204 C C . LYS A 1 157 ? 3.811 1.325 -16.963 1.00 86.06 157 LYS A C 1
ATOM 1206 O O . LYS A 1 157 ? 4.206 0.638 -17.903 1.00 86.06 157 LYS A O 1
ATOM 1211 N N . ARG A 1 158 ? 4.409 2.469 -16.617 1.00 84.31 158 ARG A N 1
ATOM 1212 C CA . ARG A 1 158 ? 5.551 3.022 -17.350 1.00 84.31 158 ARG A CA 1
ATOM 1213 C C . ARG A 1 158 ? 6.800 2.144 -17.257 1.00 84.31 158 ARG A C 1
ATOM 1215 O O . ARG A 1 158 ? 7.548 2.091 -18.232 1.00 84.31 158 ARG A O 1
ATOM 1222 N N . LEU A 1 159 ? 7.015 1.484 -16.119 1.00 84.31 159 LEU A N 1
ATOM 1223 C CA . LEU A 1 159 ? 8.134 0.563 -15.897 1.00 84.31 159 LEU A CA 1
ATOM 1224 C C . LEU A 1 159 ? 7.958 -0.752 -16.669 1.00 84.31 159 LEU A C 1
ATOM 1226 O O . LEU A 1 159 ? 8.937 -1.296 -17.174 1.00 84.31 159 LEU A O 1
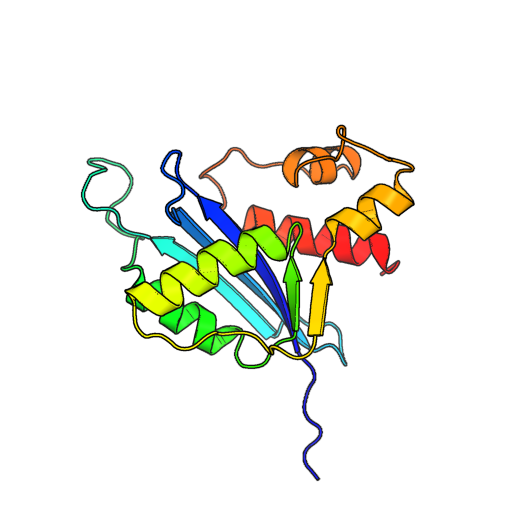ATOM 1230 N N . VAL A 1 160 ? 6.727 -1.268 -16.756 1.00 82.94 160 VAL A N 1
ATOM 1231 C CA . VAL A 1 160 ? 6.439 -2.573 -17.381 1.00 82.94 160 VAL A CA 1
ATOM 1232 C C . VAL A 1 160 ? 6.014 -2.495 -18.855 1.00 82.94 160 VAL A C 1
ATOM 1234 O O . VAL A 1 160 ? 5.953 -3.525 -19.518 1.00 82.94 160 VAL A O 1
ATOM 1237 N N . GLY A 1 161 ? 5.782 -1.295 -19.399 1.00 69.38 161 GLY A N 1
ATOM 1238 C CA . GLY A 1 161 ? 5.526 -1.083 -20.830 1.00 69.38 161 GLY A CA 1
ATOM 1239 C C . GLY A 1 161 ? 4.104 -1.415 -21.300 1.00 69.38 161 GLY A C 1
ATOM 1240 O O . GLY A 1 161 ? 3.939 -1.790 -22.461 1.00 69.38 161 GLY A O 1
ATOM 1241 N N . VAL A 1 162 ? 3.099 -1.275 -20.423 1.00 55.34 162 VAL A N 1
ATOM 1242 C CA . VAL A 1 162 ? 1.660 -1.540 -20.690 1.00 55.34 162 VAL A CA 1
ATOM 1243 C C . VAL A 1 162 ? 0.790 -0.294 -20.567 1.00 55.34 162 VAL A C 1
ATOM 1245 O O . VAL A 1 162 ? 1.160 0.634 -19.813 1.00 55.34 162 VAL A O 1
#

Solvent-accessible surface area (backbone atoms only — not comparable to full-atom values): 9380 Å² total; per-residue (Å²): 133,81,81,77,78,54,33,37,23,28,42,30,71,43,61,48,97,85,75,42,73,41,29,40,11,36,40,24,27,35,69,86,77,71,46,80,76,46,77,47,71,38,41,39,60,62,99,80,68,86,89,70,69,84,86,72,49,38,50,62,54,57,43,48,48,53,48,24,69,70,30,57,68,10,30,41,28,21,53,52,41,70,63,49,46,56,54,52,51,51,50,23,68,77,54,68,44,71,81,32,51,35,90,87,48,74,44,53,44,44,69,57,50,29,58,76,71,71,56,81,69,97,80,64,66,52,72,69,52,46,32,49,76,70,69,45,85,78,75,65,86,90,75,52,75,46,49,54,17,53,47,40,49,54,51,49,31,67,75,73,74,105

Secondary structure (DSSP, 8-state):
------EEEEEEEEE-TTS-EEEEEEEEEETTT--EEEEEEEEEP-TT-TTS-TTSEE-HHHHHHHHHHHHTTEEEEESSHHHHHHHHHHHHHHH-PPP-EEEEEEEEHHHHHHHHTT--STTPPPHHHHHHHTTPPPPPTTT-TTHHHHHHHHHHHHHHT-

Mean predicted aligned error: 7.0 Å

Sequence (162 aa):
MSNQHTKFAIVHVETTADEEIDCLSALVYDATDGWLKAFYEARIQRHEIEAVRQAETISLTAAMTGLRQVCQDSILVAFEVAAVKRFVEKACQETGVPYPFSIANEVDLKPMLNRQLGQVGEGAAGLREAARQLGIRTLPSGQAPSWGAVAGWYILKRLVGV

Foldseek 3Di:
DDPPQAKAKQKDFDADPVRATQKIWIFIAGPVPRDTPDTDIAGADDPPDPDDCPPGHDHLLVRLQVLLVRQAAYAYEYQAVVSVCVNNVVSCVVNVRDRRYRPPHYHHLQVLLCVVVVHDPPPGDDLVRSCVVVVNDDDPPPPDSNRRSVSSVVSVCVSVVD

pLDDT: mean 82.45, std 14.6, range [39.03, 96.69]

Nearest PDB structures (foldseek):
  7n8w-assembly1_B  TM=6.700E-01  e=3.946E-05  Homo sapiens
  4xpu-assembly1_A  TM=4.882E-01  e=1.457E-01  Escherichia coli S88
  6ozk-assembly1_A  TM=4.049E-01  e=1.880E-01  Mus musculus
  4yov-assembly1_E  TM=2.879E-01  e=9.331E-02  Pyrococcus horikoshii
  4yow-assembly1_E  TM=3.643E-01  e=2.276E-01  Pyrococcus horikoshii